Protein AF-A0A9Q4F267-F1 (afdb_monomer_lite)

Organism: Mediterraneibacter gnavus (NCBI:txid33038)

Radius of gyration: 12.67 Å; chains: 1; bounding box: 20×30×30 Å

Secondary structure (DSSP, 8-state):
--EETTEE---HHHHHHHHHHHH---HHHHHHHHHHHHHHHHHTT--

pLDDT: mean 92.7, std 5.13, range [74.31, 97.62]

Sequence (47 aa):
MEYKDGLPVLNFEELVSYIMEESQYPKTDIERILDLETEYMEKIGII

Structure (mmCIF, N/CA/C/O backbone):
data_AF-A0A9Q4F267-F1
#
_entry.id   AF-A0A9Q4F267-F1
#
loop_
_atom_site.group_PDB
_atom_site.id
_atom_site.type_symbol
_atom_site.label_atom_id
_atom_site.label_alt_id
_atom_site.label_comp_id
_atom_site.label_asym_id
_atom_site.label_entity_id
_atom_site.label_seq_id
_atom_site.pdbx_PDB_ins_code
_atom_site.Cartn_x
_atom_site.Cartn_y
_atom_site.Cartn_z
_atom_site.occupancy
_atom_site.B_iso_or_equiv
_atom_site.auth_seq_id
_atom_site.auth_comp_id
_atom_site.auth_asym_id
_atom_site.auth_atom_id
_atom_site.pdbx_PDB_model_num
ATOM 1 N N . MET A 1 1 ? 4.473 15.013 11.982 1.00 74.31 1 MET A N 1
ATOM 2 C CA . MET A 1 1 ? 3.492 14.714 10.925 1.00 74.31 1 MET A CA 1
ATOM 3 C C . MET A 1 1 ? 3.541 15.865 9.941 1.00 74.31 1 MET A C 1
ATOM 5 O O . MET A 1 1 ? 3.418 17.006 10.377 1.00 74.31 1 MET A O 1
ATOM 9 N N . GLU A 1 2 ? 3.872 15.584 8.685 1.00 85.38 2 GLU A N 1
ATOM 10 C CA . GLU A 1 2 ? 3.913 16.589 7.618 1.00 85.38 2 GLU A CA 1
ATOM 11 C C . GLU A 1 2 ? 2.489 16.853 7.113 1.00 85.38 2 GLU A C 1
ATOM 13 O O . GLU A 1 2 ? 1.636 15.969 7.180 1.00 85.38 2 GLU A O 1
ATOM 18 N N . TYR A 1 3 ? 2.218 18.073 6.650 1.00 84.12 3 TYR A N 1
ATOM 19 C CA . TYR A 1 3 ? 0.913 18.467 6.127 1.00 84.12 3 TYR A CA 1
ATOM 20 C C . TYR A 1 3 ? 1.085 19.160 4.781 1.00 84.12 3 TYR A C 1
ATOM 22 O O . TYR A 1 3 ? 1.942 20.033 4.637 1.00 84.12 3 TYR A O 1
ATOM 30 N N . LYS A 1 4 ? 0.231 18.812 3.819 1.00 87.50 4 LYS A N 1
ATOM 31 C CA . LYS A 1 4 ? 0.162 19.436 2.497 1.00 87.50 4 LYS A CA 1
ATOM 32 C C . LYS A 1 4 ? -1.286 19.808 2.206 1.00 87.50 4 LYS A C 1
ATOM 34 O O . LYS A 1 4 ? -2.178 18.989 2.387 1.00 87.50 4 LYS A O 1
ATOM 39 N N . ASP A 1 5 ? -1.522 21.065 1.833 1.00 89.94 5 ASP A N 1
ATOM 40 C CA . ASP A 1 5 ? -2.866 21.609 1.576 1.00 89.94 5 ASP A CA 1
ATOM 41 C C . ASP A 1 5 ? -3.862 21.396 2.740 1.00 89.94 5 ASP A C 1
ATOM 43 O O . ASP A 1 5 ? -5.064 21.240 2.544 1.00 89.94 5 ASP A O 1
ATOM 47 N N . GLY A 1 6 ? -3.356 21.387 3.980 1.00 86.25 6 GLY A N 1
ATOM 48 C CA . GLY A 1 6 ? -4.155 21.164 5.192 1.00 86.25 6 GLY A CA 1
ATOM 49 C C . GLY A 1 6 ? -4.487 19.697 5.492 1.00 86.25 6 GLY A C 1
ATOM 50 O O . GLY A 1 6 ? -5.130 19.428 6.504 1.00 86.25 6 GLY A O 1
ATOM 51 N N . LEU A 1 7 ? -4.026 18.753 4.667 1.00 81.94 7 LEU A N 1
ATOM 52 C CA . LEU A 1 7 ? -4.193 17.314 4.868 1.00 81.94 7 LEU A CA 1
ATOM 53 C C . LEU A 1 7 ? -2.891 16.683 5.383 1.00 81.94 7 LEU A C 1
ATOM 55 O O . LEU A 1 7 ? -1.809 17.115 4.970 1.00 81.94 7 LEU A O 1
ATOM 59 N N . PRO A 1 8 ? -2.959 15.685 6.285 1.00 82.81 8 PRO A N 1
ATOM 60 C CA . PRO A 1 8 ? -1.769 14.977 6.733 1.00 82.81 8 PRO A CA 1
ATOM 61 C C . PRO A 1 8 ? -1.161 14.203 5.560 1.00 82.81 8 PRO A C 1
ATOM 63 O O . PRO A 1 8 ? -1.857 13.484 4.843 1.00 82.81 8 PRO A O 1
ATOM 66 N N . VAL A 1 9 ? 0.147 14.347 5.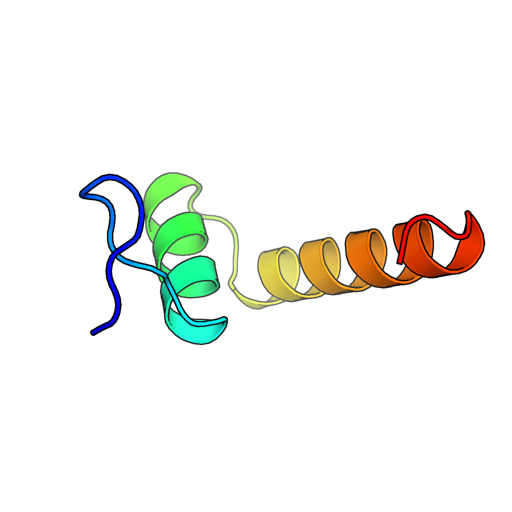369 1.00 88.31 9 VAL A N 1
ATOM 67 C CA . VAL A 1 9 ? 0.903 13.480 4.466 1.00 88.31 9 VAL A CA 1
ATOM 68 C C . VAL A 1 9 ? 1.108 12.163 5.194 1.00 88.31 9 VAL A C 1
ATOM 70 O O . VAL A 1 9 ? 1.811 12.112 6.205 1.00 88.31 9 VAL A O 1
ATOM 73 N N . LEU A 1 10 ? 0.454 11.119 4.693 1.00 88.12 10 LEU A N 1
ATOM 74 C CA . LEU A 1 10 ? 0.557 9.779 5.250 1.00 88.12 10 LEU A CA 1
ATOM 75 C C . LEU A 1 10 ? 1.838 9.116 4.755 1.00 88.12 10 LEU A C 1
ATOM 77 O O . LEU A 1 10 ? 2.149 9.152 3.562 1.00 88.12 10 LEU A O 1
ATOM 81 N N . ASN A 1 11 ? 2.561 8.479 5.670 1.00 91.50 11 ASN A N 1
ATOM 82 C CA . ASN A 1 11 ? 3.560 7.498 5.270 1.00 91.50 11 ASN A CA 1
ATOM 83 C C . ASN A 1 11 ? 2.874 6.214 4.759 1.00 91.50 11 ASN A C 1
ATOM 85 O O . ASN A 1 11 ? 1.657 6.057 4.864 1.00 91.50 11 ASN A O 1
ATOM 89 N N . PHE A 1 12 ? 3.655 5.287 4.203 1.00 91.56 12 PHE A N 1
ATOM 90 C CA . PHE A 1 12 ? 3.110 4.058 3.623 1.00 91.56 12 PHE A CA 1
ATOM 91 C C . PHE A 1 12 ? 2.273 3.238 4.622 1.00 91.56 12 PHE A C 1
ATOM 93 O O . PHE A 1 12 ? 1.175 2.803 4.285 1.00 91.56 12 PHE A O 1
ATOM 100 N N . GLU A 1 13 ? 2.735 3.070 5.865 1.00 93.56 13 GLU A N 1
ATOM 101 C CA . GLU A 1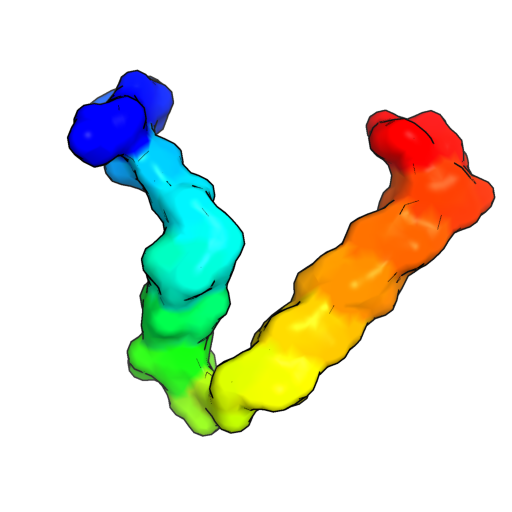 13 ? 2.005 2.294 6.877 1.00 93.56 13 GLU A CA 1
ATOM 102 C C . GLU A 1 13 ? 0.695 2.970 7.298 1.00 93.56 13 GLU A C 1
ATOM 104 O O . GLU A 1 13 ? -0.324 2.298 7.479 1.00 93.56 13 GLU A O 1
ATOM 109 N N . GLU A 1 14 ? 0.704 4.297 7.429 1.00 93.19 14 GLU A N 1
ATOM 110 C CA . GLU A 1 14 ? -0.486 5.090 7.745 1.00 93.19 14 GLU A CA 1
ATOM 111 C C . GLU A 1 14 ? -1.514 5.033 6.605 1.00 93.19 14 GLU A C 1
ATOM 113 O O . GLU A 1 14 ? -2.704 4.856 6.861 1.00 93.19 14 GLU A O 1
ATOM 118 N N . LEU A 1 15 ? -1.060 5.112 5.349 1.00 92.88 15 LEU A N 1
ATOM 119 C CA . LEU A 1 15 ? -1.908 4.979 4.163 1.00 92.88 15 LEU A CA 1
ATOM 120 C C . LEU A 1 15 ? -2.562 3.595 4.092 1.00 92.88 15 LEU A C 1
ATOM 122 O O . LEU A 1 15 ? -3.773 3.491 3.906 1.00 92.88 15 LEU A O 1
ATOM 126 N N . VAL A 1 16 ? -1.772 2.532 4.255 1.00 95.38 16 VAL A N 1
ATOM 127 C CA . VAL A 1 16 ? -2.278 1.153 4.228 1.00 95.38 16 VAL A CA 1
ATOM 128 C C . VAL A 1 16 ? -3.298 0.931 5.345 1.00 95.38 16 VAL A C 1
ATOM 130 O O . VAL A 1 16 ? -4.347 0.335 5.104 1.00 95.38 16 VAL A O 1
ATOM 133 N N . SER A 1 17 ? -3.027 1.447 6.547 1.00 94.12 17 SER A N 1
ATOM 134 C CA . SER A 1 17 ? -3.953 1.348 7.682 1.00 94.12 17 SER A CA 1
ATOM 135 C C . SER A 1 17 ? -5.268 2.081 7.406 1.00 94.12 17 SER A C 1
ATOM 137 O O . SER A 1 17 ? -6.333 1.512 7.626 1.00 94.12 17 SER A O 1
ATOM 139 N N . TYR A 1 18 ? -5.204 3.290 6.841 1.00 92.94 18 TYR A N 1
ATOM 140 C CA . TYR A 1 18 ? -6.388 4.053 6.445 1.00 92.94 18 TYR A CA 1
ATOM 141 C C . TYR A 1 18 ? -7.250 3.302 5.417 1.00 92.94 18 TYR A C 1
ATOM 143 O O . TYR A 1 18 ? -8.456 3.152 5.601 1.00 92.94 18 TYR A O 1
ATOM 151 N N . ILE A 1 19 ? -6.636 2.761 4.359 1.00 94.06 19 ILE A N 1
ATOM 152 C CA . ILE A 1 19 ? -7.361 1.989 3.336 1.00 94.06 19 ILE A CA 1
ATOM 153 C C . ILE A 1 19 ? -7.985 0.732 3.950 1.00 94.06 19 ILE A C 1
ATOM 155 O O . ILE A 1 19 ? -9.113 0.376 3.608 1.00 94.06 19 ILE A O 1
ATOM 159 N N . MET A 1 20 ? -7.275 0.056 4.854 1.00 95.81 20 MET A N 1
ATOM 160 C CA . MET A 1 20 ? -7.773 -1.137 5.539 1.00 95.81 20 MET A CA 1
ATOM 161 C C . MET A 1 20 ? -9.019 -0.832 6.379 1.00 95.81 20 MET A C 1
ATOM 163 O O . MET A 1 20 ? -9.988 -1.587 6.314 1.00 95.81 20 M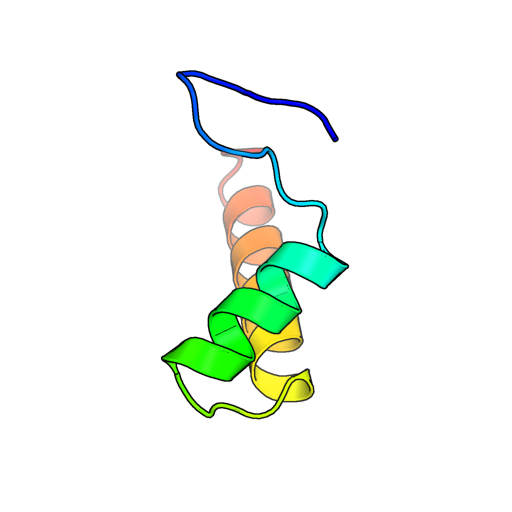ET A O 1
ATOM 167 N N . GLU A 1 21 ? -9.016 0.272 7.130 1.00 94.31 21 GLU A N 1
ATOM 168 C CA . GLU A 1 21 ? -10.159 0.700 7.946 1.00 94.31 21 GLU A CA 1
ATOM 169 C C . GLU A 1 21 ? -11.394 1.027 7.093 1.00 94.31 21 GLU A C 1
ATOM 171 O O . GLU A 1 21 ? -12.495 0.575 7.410 1.00 94.31 21 GLU A O 1
ATOM 176 N N . GLU A 1 22 ? -11.211 1.746 5.984 1.00 94.88 22 GLU A N 1
ATOM 177 C CA . GLU A 1 22 ? -12.312 2.183 5.114 1.00 94.88 22 GLU A CA 1
ATOM 178 C C . GLU A 1 22 ? -12.867 1.059 4.222 1.00 94.88 22 GLU A C 1
ATOM 180 O O . GLU A 1 22 ? -14.072 0.977 3.983 1.00 94.88 22 GLU A O 1
ATOM 185 N N . SER A 1 23 ? -11.999 0.185 3.704 1.00 93.31 23 SER A N 1
ATOM 186 C CA . SER A 1 23 ? -12.377 -0.828 2.707 1.00 93.31 23 SER A CA 1
ATOM 187 C C . SER A 1 23 ? -12.646 -2.219 3.280 1.00 93.31 23 SER A C 1
ATOM 189 O O . SER A 1 23 ? -13.275 -3.037 2.611 1.00 93.31 23 SER A O 1
ATOM 191 N N . GLN A 1 24 ? -12.162 -2.499 4.496 1.00 92.31 24 GLN A N 1
ATOM 192 C CA . GLN A 1 24 ? -12.172 -3.825 5.127 1.00 92.31 24 GLN A CA 1
ATOM 193 C C . GLN A 1 24 ? -11.414 -4.916 4.346 1.00 92.31 24 GLN A C 1
ATOM 195 O O . GLN A 1 24 ? -11.576 -6.105 4.636 1.00 92.31 24 GLN A O 1
ATOM 200 N N . TYR A 1 25 ? -10.564 -4.549 3.379 1.00 95.62 25 TYR A N 1
ATOM 201 C CA . TYR A 1 25 ? -9.671 -5.507 2.729 1.00 95.62 25 TYR A CA 1
ATOM 202 C C . TYR A 1 25 ? -8.501 -5.897 3.642 1.00 95.62 25 TYR A C 1
ATOM 204 O O . TYR A 1 25 ? -8.026 -5.072 4.425 1.00 95.62 25 TYR A O 1
ATOM 212 N N . PRO A 1 26 ? -7.986 -7.137 3.539 1.00 96.88 26 PRO A N 1
ATOM 213 C CA . PRO A 1 26 ? -6.779 -7.534 4.247 1.00 96.88 26 PRO A CA 1
ATOM 214 C C . PRO A 1 26 ? -5.594 -6.642 3.873 1.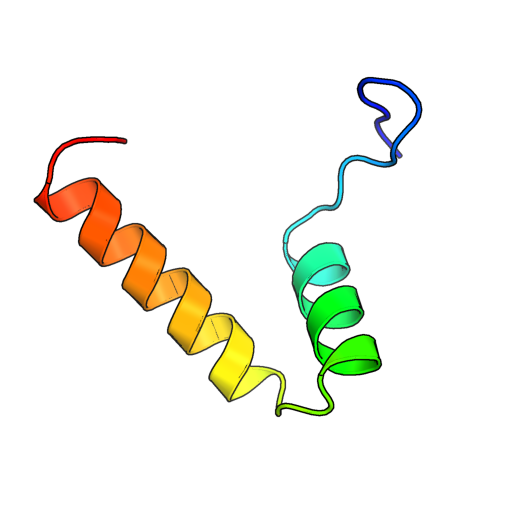00 96.88 26 PRO A C 1
ATOM 216 O O . PRO A 1 26 ? -5.380 -6.341 2.698 1.00 96.88 26 PRO A O 1
ATOM 219 N N . LYS A 1 27 ? -4.762 -6.307 4.865 1.00 95.88 27 LYS A N 1
ATOM 220 C CA . LYS A 1 27 ? -3.519 -5.545 4.667 1.00 95.88 27 LYS A CA 1
ATOM 221 C C . LYS A 1 27 ? -2.670 -6.087 3.506 1.00 95.88 27 LYS A C 1
ATOM 223 O O . LYS A 1 27 ? -2.207 -5.312 2.680 1.00 95.88 27 LYS A O 1
ATOM 228 N N . THR A 1 28 ? -2.531 -7.410 3.412 1.00 96.56 28 THR A N 1
ATOM 229 C CA . THR A 1 28 ? -1.731 -8.079 2.372 1.00 96.56 28 THR A CA 1
ATOM 230 C C . THR A 1 28 ? -2.238 -7.821 0.959 1.00 96.56 28 THR A C 1
ATOM 232 O O . THR A 1 28 ? -1.442 -7.736 0.028 1.00 96.56 28 THR A O 1
ATOM 235 N N . ASP A 1 29 ? -3.555 -7.715 0.788 1.00 97.62 29 ASP A N 1
ATOM 236 C CA . ASP A 1 29 ? -4.155 -7.479 -0.523 1.00 97.62 29 ASP A CA 1
ATOM 237 C C . ASP A 1 29 ? -3.967 -6.014 -0.926 1.00 97.62 29 ASP A C 1
ATOM 239 O O . ASP A 1 29 ? -3.646 -5.732 -2.076 1.00 97.62 29 ASP A O 1
ATOM 243 N N . ILE A 1 30 ? -4.084 -5.093 0.036 1.00 97.31 30 ILE A N 1
ATOM 244 C CA . ILE A 1 30 ? -3.841 -3.659 -0.166 1.00 97.31 30 ILE A CA 1
ATOM 245 C C . ILE A 1 30 ? -2.384 -3.411 -0.564 1.00 97.31 30 ILE A C 1
ATOM 247 O O . ILE A 1 30 ? -2.138 -2.772 -1.583 1.00 97.31 30 ILE A O 1
ATOM 251 N N . GLU A 1 31 ? -1.425 -3.940 0.200 1.00 97.19 31 GLU A N 1
ATOM 252 C CA . GLU A 1 31 ? 0.007 -3.804 -0.101 1.00 97.19 31 GLU A CA 1
ATOM 253 C C . GLU A 1 31 ? 0.324 -4.344 -1.498 1.00 97.19 31 GLU A C 1
ATOM 255 O O . GLU A 1 31 ? 0.922 -3.646 -2.312 1.00 97.19 31 GLU A O 1
ATOM 260 N N . ARG A 1 32 ? -0.194 -5.534 -1.830 1.00 97.31 32 ARG A N 1
ATOM 261 C CA . ARG A 1 32 ? -0.004 -6.136 -3.152 1.00 97.31 32 ARG A CA 1
ATOM 262 C C . ARG A 1 32 ? -0.567 -5.278 -4.287 1.00 97.31 32 ARG A C 1
ATOM 264 O O . ARG A 1 32 ? 0.027 -5.241 -5.360 1.00 97.31 32 ARG A O 1
ATOM 271 N N . ILE A 1 33 ? -1.720 -4.641 -4.097 1.00 96.62 33 ILE A N 1
ATOM 272 C CA . ILE A 1 33 ? -2.296 -3.747 -5.110 1.00 96.62 33 ILE A CA 1
ATOM 273 C C . ILE A 1 33 ? -1.389 -2.529 -5.310 1.00 96.62 33 ILE A C 1
ATOM 275 O O . ILE A 1 33 ? -1.090 -2.190 -6.450 1.00 96.62 33 ILE A O 1
ATOM 279 N N . LEU A 1 34 ? -0.914 -1.905 -4.229 1.00 95.75 34 LEU A N 1
ATOM 280 C CA . LEU A 1 34 ? -0.024 -0.742 -4.309 1.00 95.75 34 LEU A CA 1
ATOM 281 C C . LEU A 1 34 ? 1.316 -1.080 -4.984 1.00 95.75 34 LEU A C 1
ATOM 283 O O . LEU A 1 34 ? 1.812 -0.286 -5.787 1.00 95.75 34 LEU A O 1
ATOM 287 N N . ASP A 1 35 ? 1.861 -2.268 -4.719 1.00 95.94 35 ASP A N 1
ATOM 288 C CA . ASP A 1 35 ? 3.061 -2.769 -5.396 1.00 95.94 35 ASP A CA 1
ATOM 289 C C . ASP A 1 35 ? 2.815 -2.939 -6.903 1.00 95.94 35 ASP A C 1
ATOM 291 O O . ASP A 1 35 ? 3.592 -2.448 -7.719 1.00 95.94 35 ASP A O 1
ATOM 295 N N . LEU A 1 36 ? 1.696 -3.566 -7.292 1.00 97.62 36 LEU A N 1
ATOM 296 C CA . LEU A 1 36 ? 1.336 -3.763 -8.702 1.00 97.62 36 LEU A CA 1
ATOM 297 C C . LEU A 1 36 ? 1.103 -2.440 -9.445 1.00 97.62 36 LEU A C 1
ATOM 299 O O . LEU A 1 36 ? 1.489 -2.318 -10.608 1.00 97.62 36 LEU A O 1
ATOM 303 N N . GLU A 1 37 ? 0.479 -1.456 -8.797 1.00 95.88 37 GLU A N 1
ATOM 304 C CA . GLU A 1 37 ? 0.307 -0.110 -9.357 1.00 95.88 37 GLU A CA 1
ATOM 305 C C . GLU A 1 37 ? 1.666 0.571 -9.567 1.00 95.88 37 GLU A C 1
ATOM 307 O O . GLU A 1 37 ? 1.907 1.150 -10.626 1.00 95.88 37 GLU A O 1
ATOM 312 N N . THR A 1 38 ? 2.589 0.431 -8.610 1.00 95.06 38 THR A N 1
ATOM 313 C CA . THR A 1 38 ? 3.953 0.969 -8.722 1.00 95.06 38 THR A CA 1
ATOM 314 C C . THR A 1 38 ? 4.705 0.321 -9.886 1.00 95.06 38 THR A C 1
ATOM 316 O O . THR A 1 38 ? 5.185 1.030 -10.771 1.00 95.06 38 THR A O 1
ATOM 319 N N . GLU A 1 39 ? 4.721 -1.015 -9.959 1.00 96.88 39 GLU A N 1
ATOM 320 C CA . GLU A 1 39 ? 5.328 -1.764 -11.070 1.00 96.88 39 GLU A CA 1
ATOM 321 C C . GLU A 1 39 ? 4.732 -1.361 -12.427 1.00 96.88 39 GLU A C 1
ATOM 323 O O . GLU A 1 39 ? 5.437 -1.240 -13.436 1.00 96.88 39 GLU A O 1
ATOM 328 N N . TYR A 1 40 ? 3.414 -1.150 -12.475 1.00 97.25 40 TYR A N 1
ATOM 329 C CA . TYR A 1 40 ? 2.7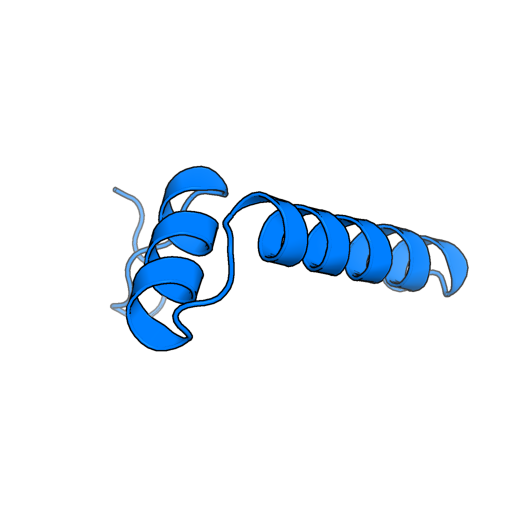41 -0.708 -13.685 1.00 97.25 40 TYR A CA 1
ATOM 330 C C . TYR A 1 40 ? 3.192 0.695 -14.100 1.00 97.25 40 TYR A C 1
ATOM 332 O O . TYR A 1 40 ? 3.526 0.889 -15.271 1.00 97.25 40 TYR A O 1
ATOM 340 N N . MET A 1 41 ? 3.242 1.648 -13.165 1.00 97.12 41 MET A N 1
ATOM 341 C CA . MET A 1 41 ? 3.660 3.030 -13.420 1.00 97.12 41 MET A CA 1
ATOM 342 C C . MET A 1 41 ? 5.117 3.126 -13.891 1.00 97.12 41 MET A C 1
ATOM 344 O O . MET A 1 41 ? 5.392 3.872 -14.836 1.00 97.12 41 MET A O 1
ATOM 348 N N . GLU A 1 42 ? 6.020 2.336 -13.304 1.00 96.38 42 GLU A N 1
ATOM 349 C CA . GLU A 1 42 ? 7.417 2.215 -13.747 1.00 96.38 42 GLU A CA 1
ATOM 350 C C . GLU A 1 42 ? 7.497 1.677 -15.182 1.00 96.38 42 GLU A C 1
ATOM 352 O O . GLU A 1 42 ? 8.190 2.226 -16.042 1.00 96.38 42 GLU A O 1
ATOM 357 N N . LYS A 1 43 ? 6.726 0.627 -15.493 1.00 96.44 43 LYS A N 1
ATOM 358 C CA . LYS A 1 43 ? 6.715 0.009 -16.827 1.00 96.44 43 LYS A CA 1
ATOM 359 C C . LYS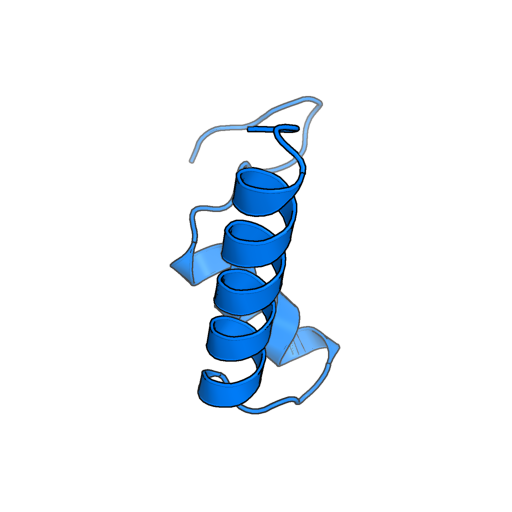 A 1 43 ? 6.274 0.975 -17.928 1.00 96.44 43 LYS A C 1
ATOM 361 O O . LYS A 1 43 ? 6.737 0.852 -19.065 1.00 96.44 43 LYS A O 1
ATOM 366 N N . ILE A 1 44 ? 5.360 1.893 -17.623 1.00 96.56 44 ILE A N 1
ATOM 367 C CA . ILE A 1 44 ? 4.861 2.891 -18.580 1.00 96.56 44 ILE A CA 1
ATOM 368 C C . ILE A 1 44 ? 5.623 4.225 -18.522 1.00 96.56 44 ILE A C 1
ATOM 370 O O . ILE A 1 44 ? 5.316 5.119 -19.310 1.00 96.56 44 ILE A O 1
ATOM 374 N N . GLY A 1 45 ? 6.627 4.351 -17.645 1.00 93.12 45 GLY A N 1
ATOM 375 C CA . GLY A 1 45 ? 7.516 5.512 -17.547 1.00 93.12 45 GLY A CA 1
ATOM 376 C C . GLY A 1 45 ? 6.862 6.770 -16.974 1.00 93.12 45 GLY A C 1
ATOM 377 O O . GLY A 1 45 ? 7.215 7.875 -17.388 1.00 93.12 45 GLY A O 1
ATOM 378 N N . ILE A 1 46 ? 5.877 6.619 -16.079 1.00 90.56 46 ILE A N 1
ATOM 379 C CA . ILE A 1 46 ? 5.268 7.754 -15.356 1.00 90.56 46 ILE A CA 1
ATOM 380 C C . ILE A 1 46 ? 6.125 8.172 -14.153 1.00 90.56 46 ILE A C 1
ATOM 382 O O . ILE A 1 46 ? 6.150 9.358 -13.812 1.00 90.56 46 ILE A O 1
ATOM 386 N N . ILE A 1 47 ? 6.821 7.213 -13.540 1.00 83.06 47 ILE A N 1
ATOM 387 C CA . ILE A 1 47 ? 7.791 7.400 -12.452 1.00 83.06 47 ILE A CA 1
ATOM 388 C C . ILE A 1 47 ? 9.110 6.712 -12.788 1.00 83.06 47 ILE A C 1
ATOM 390 O O . ILE A 1 47 ? 9.087 5.792 -13.640 1.00 83.06 47 ILE A O 1
#

Foldseek 3Di:
DDDDPNHDDDDPVRVLVVCCVVPVDDSVVSVVVVVVVVVVCVVVVVD